Protein AF-A0AA46VWP0-F1 (afdb_monomer_lite)

Sequence (114 aa):
MSATVVVLIIQFILGPICLCIAVPYIGFPKASTRIDHPSRPWRIFYRIMLVGMCNFLSATVTFIAMIAVMGEINDEGLSDISCALIMAILPIPLLVALYWFYARGMRMRDRESI

Organism: Pseudomonas viridiflava (NCBI:txid33069)

Foldseek 3Di:
DFLLVVLCCQLQVLLVVLVPLLDDDDDDDDLQNDCPRPDPVSVVVNLVSLLSPLSNVLLVVQVVCCCVPVNDDPCVPPDSVRVSVCSNVRSVVSSVVSSVVVNVVVVVVVVVVD

pLDDT: mean 77.28, std 12.56, range [43.81, 92.31]

Secondary structure (DSSP, 8-state):
--HHHHHHHIIIIIHHHHHHHHS--TT---GGG-TT-SSHHHHHHHHHHHHHHHHHHHHHHHHHHHHHHH-S---TT--HHHHHHHHHHTTHHHHHHHHHHHHHHHHHHHHH--

Radius of gyration: 16.86 Å; chains: 1; bounding box: 39×28×50 Å

Structure (mmCIF, N/CA/C/O backbone):
data_AF-A0AA46VWP0-F1
#
_entry.id   AF-A0AA46VWP0-F1
#
loop_
_atom_site.group_PDB
_atom_site.id
_atom_site.type_symbol
_atom_site.label_atom_id
_atom_site.label_alt_id
_atom_site.label_comp_id
_atom_site.label_asym_id
_atom_site.label_entity_id
_atom_site.label_seq_id
_atom_site.pdbx_PDB_ins_code
_atom_site.Cartn_x
_atom_site.Cartn_y
_atom_site.Cartn_z
_atom_site.occupancy
_atom_site.B_iso_or_equiv
_atom_site.auth_seq_id
_atom_site.auth_comp_id
_atom_site.auth_asym_id
_atom_site.auth_atom_id
_atom_site.pdbx_PDB_model_num
ATOM 1 N N . MET A 1 1 ? -0.739 -5.196 23.810 1.00 63.25 1 MET A N 1
ATOM 2 C CA . MET A 1 1 ? -0.763 -4.340 22.605 1.00 63.25 1 MET A CA 1
ATOM 3 C C . MET A 1 1 ? -2.057 -4.650 21.881 1.00 63.25 1 MET A C 1
ATOM 5 O O . MET A 1 1 ? -2.292 -5.825 21.630 1.00 63.25 1 MET A O 1
ATOM 9 N N . SER A 1 2 ? -2.922 -3.657 21.675 1.00 84.00 2 SER A N 1
ATOM 10 C CA . SER A 1 2 ? -4.236 -3.880 21.056 1.00 84.00 2 SER A CA 1
ATOM 11 C C . SER A 1 2 ? -4.095 -4.112 19.542 1.00 84.00 2 SER A C 1
ATOM 13 O O . SER A 1 2 ? -3.095 -3.714 18.934 1.00 84.00 2 SER A O 1
ATOM 15 N N . ALA A 1 3 ? -5.061 -4.807 18.943 1.00 82.81 3 ALA A N 1
ATOM 16 C CA . ALA A 1 3 ? -5.041 -5.181 17.533 1.00 82.81 3 ALA A CA 1
ATOM 17 C C . ALA A 1 3 ? -5.062 -3.953 16.607 1.00 82.81 3 ALA A C 1
ATOM 19 O O . ALA A 1 3 ? -4.373 -3.940 15.586 1.00 82.81 3 ALA A O 1
ATOM 20 N N . THR A 1 4 ? -5.784 -2.895 16.983 1.00 80.81 4 THR A N 1
ATOM 21 C CA . THR A 1 4 ? -5.810 -1.625 16.236 1.00 80.81 4 THR A CA 1
ATOM 22 C C . THR A 1 4 ? -4.430 -0.971 16.195 1.00 80.81 4 THR A C 1
ATOM 24 O O . THR A 1 4 ? -3.969 -0.568 15.128 1.00 80.81 4 THR A O 1
ATOM 27 N N . VAL A 1 5 ? -3.709 -0.962 17.322 1.00 81.62 5 VAL A N 1
ATOM 28 C CA . VAL A 1 5 ? -2.330 -0.448 17.396 1.00 81.62 5 VAL A CA 1
ATOM 29 C C . VAL A 1 5 ? -1.396 -1.229 16.469 1.00 81.62 5 VAL A C 1
ATOM 31 O O . VAL A 1 5 ? -0.574 -0.631 15.780 1.00 81.62 5 VAL A O 1
ATOM 34 N N . VAL A 1 6 ? -1.544 -2.556 16.390 1.00 84.38 6 VAL A N 1
ATOM 35 C CA . VAL A 1 6 ? -0.759 -3.389 15.463 1.00 84.38 6 VAL A CA 1
ATOM 36 C C . VAL A 1 6 ? -1.039 -3.021 14.009 1.00 84.38 6 VAL A C 1
ATOM 38 O O . VAL A 1 6 ? -0.100 -2.861 13.232 1.00 84.38 6 VAL A O 1
ATOM 41 N N . VAL A 1 7 ? -2.310 -2.855 13.636 1.00 82.94 7 VAL A N 1
ATOM 42 C CA . VAL A 1 7 ? -2.702 -2.474 12.271 1.00 82.94 7 VAL A CA 1
ATOM 43 C C . VAL A 1 7 ? -2.129 -1.107 11.900 1.00 82.94 7 VAL A C 1
ATOM 45 O O . VAL A 1 7 ? -1.544 -0.972 10.826 1.00 82.94 7 VAL A O 1
ATOM 48 N N . LEU A 1 8 ? -2.206 -0.125 12.800 1.00 80.94 8 LEU A N 1
ATOM 49 C CA . LEU A 1 8 ? -1.610 1.194 12.588 1.00 80.94 8 LEU A CA 1
ATOM 50 C C . LEU A 1 8 ? -0.092 1.102 12.422 1.00 80.94 8 LEU A C 1
ATOM 52 O O . LEU A 1 8 ? 0.451 1.630 11.457 1.00 80.94 8 LEU A O 1
ATOM 56 N N . ILE A 1 9 ? 0.600 0.372 13.297 1.00 83.81 9 ILE A N 1
ATOM 57 C CA . ILE A 1 9 ? 2.051 0.169 13.194 1.00 83.81 9 ILE A CA 1
ATOM 58 C C . ILE A 1 9 ? 2.417 -0.456 11.842 1.00 83.81 9 ILE A C 1
ATOM 60 O O . ILE A 1 9 ? 3.314 0.028 11.155 1.00 83.81 9 ILE A O 1
ATOM 64 N N . ILE A 1 10 ? 1.706 -1.500 11.420 1.00 81.19 10 ILE A N 1
ATOM 65 C CA . ILE A 1 10 ? 1.947 -2.169 10.137 1.00 81.19 10 ILE A CA 1
ATOM 66 C C . ILE A 1 10 ? 1.733 -1.191 8.976 1.00 81.19 10 ILE A C 1
ATOM 68 O O . ILE A 1 10 ? 2.601 -1.072 8.111 1.00 81.19 10 ILE A O 1
ATOM 72 N N . GLN A 1 11 ? 0.620 -0.456 8.960 1.00 80.44 11 GLN A N 1
ATOM 73 C CA . GLN A 1 11 ? 0.288 0.466 7.872 1.00 80.44 11 GLN A CA 1
ATOM 74 C C . GLN A 1 11 ? 1.235 1.678 7.808 1.00 80.44 11 GLN A C 1
ATOM 76 O O . GLN A 1 11 ? 1.644 2.071 6.713 1.00 80.44 11 GLN A O 1
ATOM 81 N N . PHE A 1 12 ? 1.634 2.228 8.959 1.00 79.69 12 PHE A N 1
ATOM 82 C CA . PHE A 1 12 ? 2.432 3.454 9.063 1.00 79.69 12 PHE A CA 1
ATOM 83 C C . PHE A 1 12 ? 3.945 3.231 9.190 1.00 79.69 12 PHE A C 1
ATOM 85 O O . PHE A 1 12 ? 4.687 4.197 9.055 1.00 79.69 12 PHE A O 1
ATOM 92 N N . ILE A 1 13 ? 4.438 2.002 9.388 1.00 84.12 13 ILE A N 1
ATOM 93 C CA . ILE A 1 13 ? 5.885 1.700 9.346 1.00 84.12 13 ILE A CA 1
ATOM 94 C C . ILE A 1 13 ? 6.279 1.030 8.029 1.00 84.12 13 ILE A C 1
ATOM 96 O O . ILE A 1 13 ? 7.207 1.488 7.360 1.00 84.12 13 ILE A O 1
ATOM 100 N N . LEU A 1 14 ? 5.577 -0.029 7.606 1.00 79.25 14 LEU A N 1
ATOM 101 C CA . LEU A 1 14 ? 5.912 -0.706 6.343 1.00 79.25 14 LEU A CA 1
ATOM 102 C C . LEU A 1 14 ? 5.598 0.177 5.135 1.00 79.25 14 LEU A C 1
ATOM 104 O O . LEU A 1 14 ? 6.316 0.143 4.136 1.00 79.25 14 LEU A O 1
ATOM 108 N N . GLY A 1 15 ? 4.550 0.989 5.248 1.00 76.94 15 GLY A N 1
ATOM 109 C CA . GLY A 1 15 ? 4.115 1.925 4.227 1.00 76.94 15 GLY A CA 1
ATOM 110 C C . GLY A 1 15 ? 5.190 2.933 3.791 1.00 76.94 15 GLY A C 1
ATOM 111 O O . GLY A 1 15 ? 5.552 2.950 2.611 1.00 76.94 15 GLY A O 1
ATOM 112 N N . PRO A 1 16 ? 5.757 3.732 4.714 1.00 77.44 16 PRO A N 1
ATOM 113 C CA . PRO A 1 16 ? 6.831 4.678 4.408 1.00 77.44 16 PRO A CA 1
ATOM 114 C C . PRO A 1 16 ? 8.112 4.022 3.901 1.00 77.44 16 PRO A C 1
ATOM 116 O O . PRO A 1 16 ? 8.739 4.553 2.990 1.00 77.44 16 PRO A O 1
ATOM 119 N N . ILE A 1 17 ? 8.483 2.849 4.429 1.00 82.19 17 ILE A N 1
ATOM 120 C CA . ILE A 1 17 ? 9.634 2.087 3.918 1.00 82.19 17 ILE A CA 1
ATOM 121 C C . ILE A 1 17 ? 9.425 1.773 2.433 1.00 82.19 17 ILE A C 1
ATOM 123 O O . ILE A 1 17 ? 10.302 2.025 1.607 1.00 82.19 17 ILE A O 1
ATOM 127 N N . CYS A 1 18 ? 8.235 1.286 2.079 1.00 77.94 18 CYS A N 1
ATOM 128 C CA . CYS A 1 18 ? 7.879 0.998 0.697 1.00 77.94 18 CYS A CA 1
ATOM 129 C C . CYS A 1 18 ? 7.833 2.265 -0.172 1.00 77.94 18 CYS A C 1
ATOM 131 O O . CYS A 1 18 ? 8.295 2.224 -1.309 1.00 77.94 18 CYS A O 1
ATOM 133 N N . LEU A 1 19 ? 7.335 3.391 0.353 1.00 72.44 19 LEU A N 1
ATOM 134 C CA . LEU A 1 19 ? 7.326 4.690 -0.333 1.00 72.44 19 LEU A CA 1
ATOM 135 C C . LEU A 1 19 ? 8.749 5.177 -0.650 1.00 72.44 19 LEU A C 1
ATOM 137 O O . LEU A 1 19 ? 9.025 5.528 -1.794 1.00 72.44 19 LEU A O 1
ATOM 141 N N . CYS A 1 20 ? 9.662 5.149 0.324 1.00 70.12 20 CYS A N 1
ATOM 142 C CA . CYS A 1 20 ? 11.058 5.568 0.147 1.00 70.12 20 CYS A CA 1
ATOM 143 C C . CYS A 1 20 ? 11.820 4.700 -0.866 1.00 70.12 20 CYS A C 1
ATOM 145 O O . CYS A 1 20 ? 12.760 5.170 -1.501 1.00 70.12 20 CYS A O 1
ATOM 147 N N . ILE A 1 21 ? 11.427 3.433 -1.018 1.00 69.88 21 ILE A N 1
ATOM 148 C CA . ILE A 1 21 ? 12.020 2.512 -1.996 1.00 69.88 21 ILE A CA 1
ATOM 149 C C . ILE A 1 21 ? 11.371 2.680 -3.378 1.00 69.88 21 ILE A C 1
ATOM 151 O O . ILE A 1 21 ? 12.055 2.594 -4.399 1.00 69.88 21 ILE A O 1
ATOM 155 N N . ALA A 1 22 ? 10.055 2.907 -3.428 1.00 65.19 22 ALA A N 1
ATOM 156 C CA . ALA A 1 22 ? 9.291 3.039 -4.667 1.00 65.19 22 ALA A CA 1
ATOM 157 C C . ALA A 1 22 ? 9.460 4.407 -5.347 1.00 65.19 22 ALA A C 1
ATOM 159 O O . ALA A 1 22 ? 9.349 4.482 -6.570 1.00 65.19 22 ALA A O 1
ATOM 160 N N . VAL A 1 23 ? 9.733 5.473 -4.587 1.00 62.47 23 VAL A N 1
ATOM 161 C CA . VAL A 1 23 ? 10.044 6.813 -5.105 1.00 62.47 23 VAL A CA 1
ATOM 162 C C . VAL A 1 23 ? 11.566 6.959 -5.150 1.00 62.47 23 VAL A C 1
ATOM 164 O O . VAL A 1 23 ? 12.173 7.333 -4.147 1.00 62.47 23 VAL A O 1
ATOM 167 N N . PRO A 1 24 ? 12.233 6.635 -6.274 1.00 56.41 24 PRO A N 1
ATOM 168 C CA . PRO A 1 24 ? 13.674 6.767 -6.340 1.00 56.41 24 PRO A CA 1
ATOM 169 C C . PRO A 1 24 ? 14.062 8.243 -6.239 1.00 56.41 24 PRO A C 1
ATOM 171 O O . PRO A 1 24 ? 13.499 9.106 -6.917 1.00 56.41 24 PRO A O 1
ATOM 174 N N . TYR A 1 25 ? 15.067 8.487 -5.400 1.00 47.59 25 TYR A N 1
ATOM 175 C CA . TYR A 1 25 ? 15.865 9.705 -5.356 1.00 47.59 25 TYR A CA 1
ATOM 176 C C . TYR A 1 25 ? 16.125 10.242 -6.771 1.00 47.59 25 TYR A C 1
ATOM 178 O O . TYR A 1 25 ? 16.475 9.492 -7.687 1.00 47.59 25 TYR A O 1
ATOM 186 N N . ILE A 1 26 ? 15.950 11.554 -6.915 1.00 44.59 26 ILE A N 1
ATOM 187 C CA . ILE A 1 26 ? 16.172 12.374 -8.109 1.00 44.59 26 ILE A CA 1
ATOM 188 C C . ILE A 1 26 ? 17.567 12.054 -8.685 1.00 44.59 26 ILE A C 1
ATOM 190 O O . ILE A 1 26 ? 18.554 12.627 -8.235 1.00 44.59 26 ILE A O 1
ATOM 194 N N . GLY A 1 27 ? 17.694 11.103 -9.622 1.00 45.38 27 GLY A N 1
ATOM 195 C CA . GLY A 1 27 ? 19.010 10.826 -10.216 1.00 45.38 27 GLY A CA 1
ATOM 196 C C . GLY A 1 27 ? 19.294 9.510 -10.947 1.00 45.38 27 GLY A C 1
ATOM 197 O O . GLY A 1 27 ? 20.367 9.430 -11.535 1.00 45.38 27 GLY A O 1
ATOM 198 N N . PHE A 1 28 ? 18.423 8.491 -10.988 1.00 43.81 28 PHE A N 1
ATOM 199 C CA . PHE A 1 28 ? 18.749 7.256 -11.735 1.00 43.81 28 PHE A CA 1
ATOM 200 C C . PHE A 1 28 ? 17.660 6.782 -12.713 1.00 43.81 28 PHE A C 1
ATOM 202 O O . PHE A 1 28 ? 16.551 6.452 -12.289 1.00 43.81 28 PHE A O 1
ATOM 209 N N . PRO A 1 29 ? 17.988 6.631 -14.012 1.00 53.38 29 PRO A N 1
ATOM 210 C CA . PRO A 1 29 ? 17.195 5.873 -14.969 1.00 53.38 29 PRO A CA 1
ATOM 211 C C . PRO A 1 29 ? 17.757 4.446 -15.078 1.00 53.38 29 PRO A C 1
ATOM 213 O O . PRO A 1 29 ? 18.918 4.282 -15.445 1.00 53.38 29 PRO A O 1
ATOM 216 N N . LYS A 1 30 ? 16.978 3.392 -14.780 1.00 50.16 30 LYS A N 1
ATOM 217 C CA . LYS A 1 30 ? 17.291 2.011 -15.217 1.00 50.16 30 LYS A CA 1
ATOM 218 C C . LYS A 1 30 ? 16.111 1.055 -15.053 1.00 50.16 30 LYS A C 1
ATOM 220 O O . LYS A 1 30 ? 15.277 1.206 -14.171 1.00 50.16 30 LYS A O 1
ATOM 225 N N . ALA A 1 31 ? 16.072 0.036 -15.915 1.00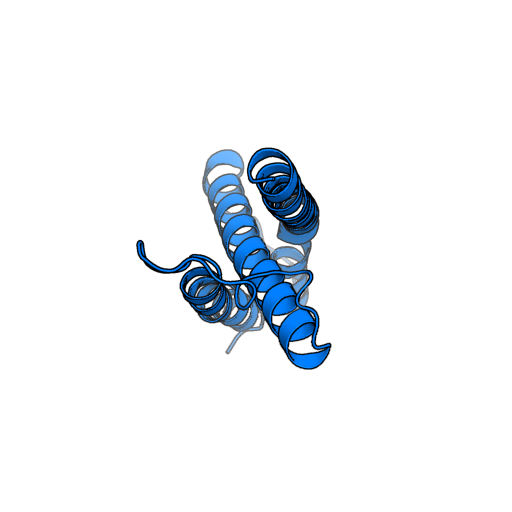 48.09 31 ALA A N 1
ATOM 226 C CA . ALA A 1 31 ? 15.089 -1.054 -15.925 1.00 48.09 31 ALA A CA 1
ATOM 227 C C . ALA A 1 31 ? 14.912 -1.768 -14.572 1.00 48.09 31 ALA A C 1
ATOM 229 O O . ALA A 1 31 ? 13.877 -2.397 -14.363 1.00 48.09 31 ALA A O 1
ATOM 230 N N . SER A 1 32 ? 15.882 -1.611 -13.662 1.00 50.41 32 SER A N 1
ATOM 231 C CA . SER A 1 32 ? 15.816 -2.067 -12.283 1.00 50.41 32 SER A CA 1
ATOM 232 C C . SER A 1 32 ? 14.658 -1.463 -11.504 1.00 50.41 32 SER A C 1
ATOM 234 O O . SER A 1 32 ? 14.172 -2.157 -10.657 1.00 50.41 32 SER A O 1
ATOM 236 N N . THR A 1 33 ? 14.111 -0.279 -11.773 1.00 57.38 33 THR A N 1
ATOM 237 C CA . THR A 1 33 ? 13.067 0.321 -10.904 1.00 57.38 33 THR A CA 1
ATOM 238 C C . THR A 1 33 ? 11.613 0.014 -11.300 1.00 57.38 33 THR A C 1
ATOM 240 O O . THR A 1 33 ? 10.712 0.783 -10.970 1.00 57.38 33 THR A O 1
ATOM 243 N N . ARG A 1 34 ? 11.339 -1.075 -12.038 1.00 67.62 34 ARG A N 1
ATOM 244 C CA . ARG A 1 34 ? 10.028 -1.269 -12.697 1.00 67.62 34 ARG A CA 1
ATOM 245 C C . ARG A 1 34 ? 9.213 -2.442 -12.159 1.00 67.62 34 ARG A C 1
ATOM 247 O O . ARG A 1 34 ? 9.715 -3.548 -11.973 1.00 67.62 34 ARG A O 1
ATOM 254 N N . ILE A 1 35 ? 7.896 -2.241 -12.069 1.00 75.12 35 ILE A N 1
ATOM 255 C CA . ILE A 1 35 ? 6.908 -3.291 -11.743 1.00 75.12 35 ILE A CA 1
ATOM 256 C C . ILE A 1 35 ? 6.838 -4.438 -12.759 1.00 75.12 35 ILE A C 1
ATOM 258 O O . ILE A 1 35 ? 6.247 -5.478 -12.463 1.00 75.12 35 ILE A O 1
ATOM 262 N N . ASP A 1 36 ? 7.429 -4.253 -13.941 1.00 77.06 36 ASP A N 1
ATOM 263 C CA . ASP A 1 36 ? 7.504 -5.236 -15.022 1.00 77.06 36 ASP A CA 1
ATOM 264 C C . ASP A 1 36 ? 8.966 -5.654 -15.310 1.00 77.06 36 ASP A C 1
ATOM 266 O O . ASP A 1 36 ? 9.305 -6.047 -16.423 1.00 77.06 36 ASP A O 1
ATOM 270 N N . HIS A 1 37 ? 9.832 -5.620 -14.283 1.00 78.44 37 HIS A N 1
ATOM 271 C CA . HIS A 1 37 ? 11.232 -6.061 -14.357 1.00 78.44 37 HIS A CA 1
ATOM 272 C C . HIS A 1 37 ? 11.383 -7.437 -15.054 1.00 78.44 37 HIS A C 1
ATOM 274 O O . HIS A 1 37 ? 10.572 -8.344 -14.803 1.00 78.44 37 HIS A O 1
ATOM 280 N N . PRO A 1 38 ? 12.409 -7.648 -15.907 1.00 79.12 38 PRO A N 1
ATOM 281 C CA . PRO A 1 38 ? 12.584 -8.906 -16.641 1.00 79.12 38 PRO A CA 1
ATOM 282 C C . PRO A 1 38 ? 12.766 -10.113 -15.713 1.00 79.12 38 PRO A C 1
ATOM 284 O O . PRO A 1 38 ? 12.140 -11.152 -15.920 1.00 79.12 38 PRO A O 1
ATOM 287 N N . SER A 1 39 ? 13.556 -9.978 -14.646 1.00 82.19 39 SER A N 1
ATOM 288 C CA . SER A 1 39 ? 13.712 -11.043 -13.652 1.00 82.19 39 SER A CA 1
ATOM 289 C C . SER A 1 39 ? 12.525 -11.102 -12.682 1.00 82.19 39 SER A C 1
ATOM 291 O O . SER A 1 39 ? 12.122 -10.105 -12.078 1.00 82.19 39 SER A O 1
ATOM 293 N N . ARG A 1 40 ? 11.979 -12.314 -12.511 1.00 82.06 40 ARG A N 1
ATOM 294 C CA . ARG A 1 40 ? 10.846 -12.610 -11.618 1.00 82.06 40 ARG A CA 1
ATOM 295 C C . ARG A 1 40 ? 11.017 -12.118 -10.171 1.00 82.06 40 ARG A C 1
ATOM 297 O O . ARG A 1 40 ? 10.075 -11.486 -9.695 1.00 82.06 40 ARG A O 1
ATOM 304 N N . PRO A 1 41 ? 12.148 -12.354 -9.468 1.00 82.25 41 PRO A N 1
ATOM 305 C CA . PRO A 1 41 ? 12.265 -11.948 -8.062 1.00 82.25 41 PRO A CA 1
ATOM 306 C C . PRO A 1 41 ? 12.170 -10.429 -7.898 1.00 82.25 41 PRO A C 1
ATOM 308 O O . PRO A 1 41 ? 11.408 -9.932 -7.073 1.00 82.25 41 PRO A O 1
ATOM 311 N N . TRP A 1 42 ? 12.858 -9.688 -8.762 1.00 79.81 42 TRP A N 1
ATOM 312 C CA . TRP A 1 42 ? 12.829 -8.231 -8.766 1.00 79.81 42 TRP A CA 1
ATOM 313 C C . TRP A 1 42 ? 11.448 -7.684 -9.131 1.00 79.81 42 TRP A C 1
ATOM 315 O O . TRP A 1 42 ? 10.960 -6.760 -8.493 1.00 79.81 42 TRP A O 1
ATOM 325 N N . ARG A 1 43 ? 10.750 -8.303 -10.087 1.00 83.62 43 ARG A N 1
ATOM 326 C CA . ARG A 1 43 ? 9.376 -7.916 -10.439 1.00 83.62 43 ARG A CA 1
ATOM 327 C C . ARG A 1 43 ? 8.422 -8.010 -9.249 1.00 83.62 43 ARG A C 1
ATOM 329 O O . ARG A 1 43 ? 7.620 -7.105 -9.030 1.00 83.62 43 ARG A O 1
ATOM 336 N N . ILE A 1 44 ? 8.496 -9.110 -8.500 1.00 84.81 44 ILE A N 1
ATOM 337 C CA . ILE A 1 44 ? 7.678 -9.316 -7.299 1.00 84.81 44 ILE A CA 1
ATOM 338 C C . ILE A 1 44 ? 8.038 -8.264 -6.252 1.00 84.81 44 ILE A C 1
ATOM 340 O O . ILE A 1 44 ? 7.140 -7.609 -5.730 1.00 84.81 44 ILE A O 1
ATOM 344 N N . PHE A 1 45 ? 9.333 -8.041 -6.022 1.00 84.44 45 PHE A N 1
ATOM 345 C CA . PHE A 1 45 ? 9.822 -7.016 -5.106 1.00 84.44 45 PHE A CA 1
ATOM 346 C C . PHE A 1 45 ? 9.225 -5.631 -5.412 1.00 84.44 45 PHE A C 1
ATOM 348 O O . PHE A 1 45 ? 8.580 -5.047 -4.544 1.00 84.44 45 PHE A O 1
ATOM 355 N N . TYR A 1 46 ? 9.318 -5.138 -6.653 1.00 81.19 46 TYR A N 1
ATOM 356 C CA . TYR A 1 46 ? 8.772 -3.819 -7.010 1.00 81.19 46 TYR A CA 1
ATOM 357 C C . TYR A 1 46 ? 7.252 -3.737 -6.908 1.00 81.19 46 TYR A C 1
ATOM 359 O O . TYR A 1 46 ? 6.716 -2.695 -6.538 1.00 81.19 46 TYR A O 1
ATOM 367 N N . ARG A 1 47 ? 6.536 -4.826 -7.203 1.00 85.94 47 ARG A N 1
ATOM 368 C CA . ARG A 1 47 ? 5.078 -4.866 -7.035 1.00 85.94 47 ARG A CA 1
ATOM 369 C C . ARG A 1 47 ? 4.683 -4.799 -5.565 1.00 85.94 47 ARG A C 1
ATOM 371 O O . ARG A 1 47 ? 3.755 -4.065 -5.249 1.00 85.94 47 ARG A O 1
ATOM 378 N N . ILE A 1 48 ? 5.394 -5.506 -4.685 1.00 86.38 48 ILE A N 1
ATOM 379 C CA . ILE A 1 48 ? 5.165 -5.444 -3.235 1.00 86.38 48 ILE A CA 1
ATOM 380 C C . ILE A 1 48 ? 5.457 -4.035 -2.715 1.00 86.38 48 ILE A C 1
ATOM 382 O O . ILE A 1 48 ? 4.636 -3.486 -1.987 1.00 86.38 48 ILE A O 1
ATOM 386 N N . MET A 1 49 ? 6.564 -3.417 -3.138 1.00 84.31 49 MET A N 1
ATOM 387 C CA . MET A 1 49 ? 6.882 -2.033 -2.763 1.00 84.31 49 MET A CA 1
ATOM 388 C C . MET A 1 49 ? 5.798 -1.056 -3.233 1.00 84.31 49 MET A C 1
ATOM 390 O O . MET A 1 49 ? 5.348 -0.214 -2.460 1.00 84.31 49 MET A O 1
ATOM 394 N N . LEU A 1 50 ? 5.300 -1.201 -4.465 1.00 84.94 50 LEU A N 1
ATOM 395 C CA . LEU A 1 50 ? 4.209 -0.356 -4.949 1.00 84.94 50 LEU A CA 1
ATOM 396 C C . LEU A 1 50 ? 2.918 -0.565 -4.145 1.00 84.94 50 LEU A C 1
ATOM 398 O O . LEU A 1 50 ? 2.252 0.409 -3.804 1.00 84.94 50 LEU A O 1
ATOM 402 N N . VAL A 1 51 ? 2.565 -1.813 -3.825 1.00 88.81 51 VAL A N 1
ATOM 403 C CA . VAL A 1 51 ? 1.404 -2.116 -2.973 1.00 88.81 51 VAL A CA 1
ATOM 404 C C . VAL A 1 51 ? 1.572 -1.482 -1.595 1.00 88.81 51 VAL A C 1
ATOM 406 O O . VAL A 1 51 ? 0.637 -0.850 -1.120 1.00 88.81 51 VAL A O 1
ATOM 409 N N . GLY A 1 52 ? 2.751 -1.582 -0.978 1.00 86.69 52 GLY A N 1
ATOM 410 C CA . GLY A 1 52 ? 3.029 -0.972 0.324 1.00 86.69 52 GLY A CA 1
ATOM 411 C C . GLY A 1 52 ? 2.928 0.556 0.302 1.00 86.69 52 GLY A C 1
ATOM 412 O O . GLY A 1 52 ? 2.306 1.145 1.183 1.00 86.69 52 GLY A O 1
ATOM 413 N N . MET A 1 53 ? 3.447 1.197 -0.748 1.00 86.19 53 MET A N 1
ATOM 414 C CA . MET A 1 53 ? 3.294 2.636 -0.972 1.00 86.19 53 MET A CA 1
ATOM 415 C C . MET A 1 53 ? 1.817 3.034 -1.144 1.00 86.19 53 MET A C 1
ATOM 417 O O . MET A 1 53 ? 1.356 4.002 -0.540 1.00 86.19 53 MET A O 1
ATOM 421 N N . CYS A 1 54 ? 1.060 2.290 -1.955 1.00 88.69 54 CYS A N 1
ATOM 422 C CA . CYS A 1 54 ? -0.363 2.557 -2.172 1.00 88.69 54 CYS A CA 1
ATOM 423 C C . CYS A 1 54 ? -1.177 2.318 -0.898 1.00 88.69 54 CYS A C 1
ATOM 425 O O . CYS A 1 54 ? -2.091 3.084 -0.614 1.00 88.69 54 CYS A O 1
ATOM 427 N N . ASN A 1 55 ? -0.826 1.297 -0.115 1.00 89.94 55 ASN A N 1
ATOM 428 C CA . ASN A 1 55 ? -1.429 1.025 1.183 1.00 89.94 55 ASN A CA 1
ATOM 429 C C . ASN A 1 55 ? -1.214 2.190 2.149 1.00 89.94 55 ASN A C 1
ATOM 4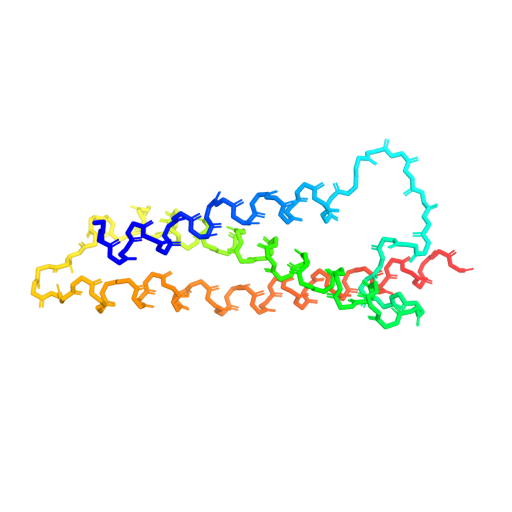31 O O . ASN A 1 55 ? -2.164 2.623 2.787 1.00 89.94 55 ASN A O 1
ATOM 435 N N . PHE A 1 56 ? 0.001 2.739 2.206 1.00 87.56 56 PHE A N 1
ATOM 436 C CA . PHE A 1 56 ? 0.312 3.905 3.032 1.00 87.56 56 PHE A CA 1
ATOM 437 C C . PHE A 1 56 ? -0.511 5.138 2.658 1.00 87.56 56 PHE A C 1
ATOM 439 O O . PHE A 1 56 ? -1.139 5.753 3.519 1.00 87.56 56 PHE A O 1
ATOM 446 N N . LEU A 1 57 ? -0.505 5.494 1.368 1.00 88.00 57 LEU A N 1
ATOM 447 C CA . LEU A 1 57 ? -1.245 6.647 0.858 1.00 88.00 57 LEU A CA 1
ATOM 448 C C . LEU A 1 57 ? -2.743 6.468 1.085 1.00 88.00 57 LEU A C 1
ATOM 450 O O . LEU A 1 57 ? -3.410 7.388 1.547 1.00 88.00 57 LEU A O 1
ATOM 454 N N . SER A 1 58 ? -3.251 5.270 0.805 1.00 91.69 58 SER A N 1
ATOM 455 C CA . SER A 1 58 ? -4.656 4.951 0.990 1.00 91.69 58 SER A CA 1
ATOM 456 C C . SER A 1 58 ? -5.073 5.038 2.456 1.00 91.69 58 SER A C 1
ATOM 458 O O . SER A 1 58 ? -6.003 5.768 2.777 1.00 91.69 58 SER A O 1
ATOM 460 N N . ALA A 1 59 ? -4.336 4.379 3.356 1.00 88.19 59 ALA A N 1
ATOM 461 C CA . ALA A 1 59 ? -4.575 4.439 4.795 1.00 88.19 59 ALA A CA 1
ATOM 462 C C . ALA A 1 59 ? -4.553 5.882 5.302 1.00 88.19 59 ALA A C 1
ATOM 464 O O . ALA A 1 59 ? -5.502 6.321 5.944 1.00 88.19 59 ALA A O 1
ATOM 465 N N . THR A 1 60 ? -3.521 6.650 4.944 1.00 88.06 60 THR A N 1
ATOM 466 C CA . THR A 1 60 ? -3.393 8.061 5.330 1.00 88.06 60 THR A CA 1
ATOM 467 C C . THR A 1 60 ? -4.602 8.884 4.884 1.00 88.06 60 THR A C 1
ATOM 469 O O . THR A 1 60 ? -5.198 9.585 5.698 1.00 88.06 60 THR A O 1
ATOM 472 N N . VAL A 1 61 ? -5.001 8.780 3.612 1.00 88.75 61 VAL A N 1
ATOM 473 C CA . VAL A 1 61 ? -6.155 9.521 3.077 1.00 88.75 61 VAL A CA 1
ATOM 474 C C . VAL A 1 61 ? -7.450 9.090 3.760 1.00 88.75 61 VAL A C 1
ATOM 476 O O . VAL A 1 61 ? -8.241 9.945 4.148 1.00 88.75 61 VAL A O 1
ATOM 479 N N . THR A 1 62 ? -7.661 7.787 3.947 1.00 88.06 62 THR A N 1
ATOM 480 C CA . THR A 1 62 ? -8.848 7.247 4.614 1.00 88.06 62 THR A CA 1
ATOM 481 C C . THR A 1 62 ? -8.951 7.729 6.061 1.00 88.06 62 THR A C 1
ATOM 483 O O . THR A 1 62 ? -10.016 8.193 6.460 1.00 88.06 62 THR A O 1
ATOM 486 N N . PHE A 1 63 ? -7.859 7.700 6.832 1.00 83.88 63 PHE A N 1
ATOM 487 C CA . PHE A 1 63 ? -7.863 8.186 8.215 1.00 83.88 63 PHE A CA 1
ATOM 488 C C . PHE A 1 63 ? -8.081 9.696 8.304 1.00 83.88 63 PHE A C 1
ATOM 490 O O . PHE A 1 63 ? -8.892 10.139 9.114 1.00 83.88 63 PHE A O 1
ATOM 497 N N . ILE A 1 64 ? -7.419 10.490 7.453 1.00 86.19 64 ILE A N 1
ATOM 498 C CA . ILE A 1 64 ? -7.642 11.943 7.403 1.00 86.19 64 ILE A CA 1
ATOM 499 C C . ILE A 1 64 ? -9.103 12.242 7.056 1.00 86.19 64 ILE A C 1
ATOM 501 O O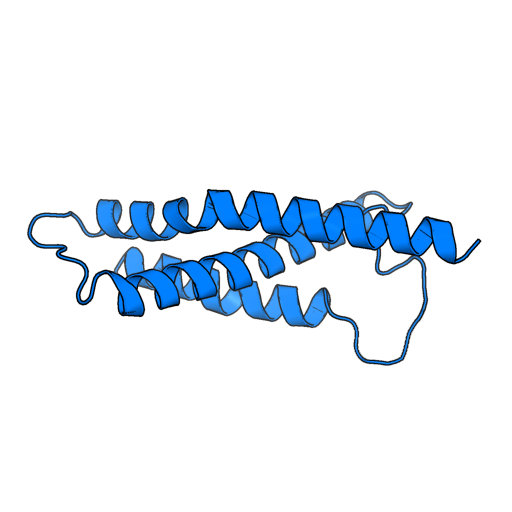 . ILE A 1 64 ? -9.723 13.076 7.710 1.00 86.19 64 ILE A O 1
ATOM 505 N N . ALA A 1 65 ? -9.668 11.552 6.063 1.00 85.44 65 ALA A N 1
ATOM 506 C CA . ALA A 1 65 ? -11.059 11.732 5.664 1.00 85.44 65 ALA A CA 1
ATOM 507 C C . ALA A 1 65 ? -12.029 11.362 6.792 1.00 85.44 65 ALA A C 1
ATOM 509 O O . ALA A 1 65 ? -12.988 12.089 7.026 1.00 85.44 65 ALA A O 1
ATOM 510 N N . MET A 1 66 ? -11.771 10.278 7.525 1.00 81.56 66 MET A N 1
ATOM 511 C CA . MET A 1 66 ? -12.590 9.906 8.678 1.00 81.56 66 MET A CA 1
ATOM 512 C C . MET A 1 66 ? -12.559 10.968 9.775 1.00 81.56 66 MET A C 1
ATOM 514 O O . MET A 1 66 ? -13.620 11.395 10.220 1.00 81.56 66 MET A O 1
ATOM 518 N N . ILE A 1 67 ? -11.367 11.440 10.154 1.00 80.31 67 ILE A N 1
ATOM 519 C CA . ILE A 1 67 ? -11.209 12.485 11.175 1.00 80.31 67 ILE A CA 1
ATOM 520 C C . ILE A 1 67 ? -11.895 13.783 10.725 1.00 80.31 67 ILE A C 1
ATOM 522 O O . ILE A 1 67 ? -12.579 14.430 11.512 1.00 80.31 67 ILE A O 1
ATOM 526 N N . ALA A 1 68 ? -11.738 14.160 9.453 1.00 81.94 68 ALA A N 1
ATOM 527 C CA . ALA A 1 68 ? -12.265 15.413 8.920 1.00 81.94 68 ALA A CA 1
ATOM 528 C C . ALA A 1 68 ? -13.785 15.402 8.671 1.00 81.94 68 ALA A C 1
ATOM 530 O O . ALA A 1 68 ? -14.413 16.453 8.765 1.00 81.94 68 ALA A O 1
ATOM 531 N N . VAL A 1 69 ? -14.373 14.251 8.318 1.00 74.69 69 VAL A N 1
ATOM 532 C CA . VAL A 1 69 ? -15.787 14.146 7.900 1.00 74.69 69 VAL A CA 1
ATOM 533 C C . VAL A 1 69 ? -16.686 13.583 8.997 1.00 74.69 69 VAL A C 1
ATOM 535 O O . VAL A 1 69 ? -17.824 14.025 9.124 1.00 74.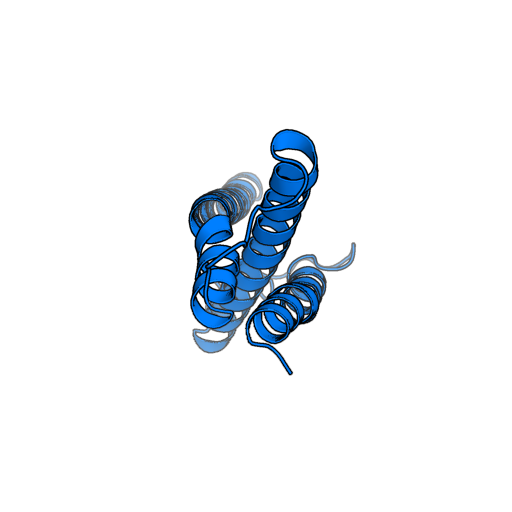69 69 VAL A O 1
ATOM 538 N N . MET A 1 70 ? -16.213 12.599 9.765 1.00 64.19 70 MET A N 1
ATOM 539 C CA . MET A 1 70 ? -17.048 11.853 10.717 1.00 64.19 70 MET A CA 1
ATOM 540 C C . MET A 1 70 ? -16.752 12.175 12.186 1.00 64.19 70 MET A C 1
ATOM 542 O O . MET A 1 70 ? -17.525 11.766 13.046 1.00 64.19 70 MET A O 1
ATOM 546 N N . GLY A 1 71 ? -15.694 12.938 12.480 1.00 68.19 71 GLY A N 1
ATOM 547 C CA . GLY A 1 71 ? -15.299 13.245 13.856 1.00 68.19 71 GLY A CA 1
ATOM 548 C C . GLY A 1 71 ? -14.732 12.019 14.579 1.00 68.19 71 GLY A C 1
ATOM 549 O O . GLY A 1 71 ? -13.979 11.243 13.989 1.00 68.19 71 GLY A O 1
ATOM 550 N N . GLU A 1 72 ? -15.062 11.856 15.864 1.00 63.94 72 GLU A N 1
ATOM 551 C CA . GLU A 1 72 ? -14.686 10.664 16.633 1.00 63.94 72 GLU A CA 1
ATOM 552 C C . GLU A 1 72 ? -15.418 9.432 16.086 1.00 63.94 72 GLU A C 1
ATOM 554 O O . GLU A 1 72 ? -16.638 9.423 15.919 1.00 63.94 72 GLU A O 1
ATOM 559 N N . ILE A 1 73 ? -14.659 8.378 15.785 1.00 63.56 73 ILE A N 1
ATOM 560 C CA . ILE A 1 73 ? -15.226 7.087 15.400 1.00 63.56 73 ILE A CA 1
ATOM 561 C C . ILE A 1 73 ? -15.965 6.564 16.627 1.00 63.56 73 ILE A C 1
ATOM 563 O O . ILE A 1 73 ? -15.318 6.239 17.617 1.00 63.56 73 ILE A O 1
ATOM 567 N N . ASN A 1 74 ? -17.295 6.479 16.564 1.00 66.25 74 ASN A N 1
ATOM 568 C CA . ASN A 1 74 ? -18.061 5.855 17.634 1.00 66.25 74 ASN A CA 1
ATOM 569 C C . ASN A 1 74 ? -17.780 4.346 17.634 1.00 66.25 74 ASN A C 1
ATOM 571 O O . ASN A 1 74 ? -18.337 3.591 16.833 1.00 66.25 74 ASN A O 1
ATOM 575 N N . ASP A 1 75 ? -16.856 3.932 18.490 1.00 66.69 75 ASP A N 1
ATOM 576 C CA . ASP A 1 75 ? -16.441 2.553 18.703 1.00 66.69 75 ASP A CA 1
ATOM 577 C C . ASP A 1 75 ? -17.164 1.906 19.896 1.00 66.69 75 ASP A C 1
ATOM 579 O O . ASP A 1 75 ? -16.871 0.754 20.236 1.00 66.69 75 ASP A O 1
ATOM 583 N N . GLU A 1 76 ? -18.149 2.595 20.494 1.00 70.50 76 GLU A N 1
ATOM 584 C CA . GLU A 1 76 ? -18.927 2.084 21.622 1.00 70.50 76 GLU A CA 1
ATOM 585 C C . GLU A 1 76 ? -19.607 0.755 21.254 1.00 70.50 76 GLU A C 1
ATOM 587 O O . GLU A 1 76 ? -20.538 0.679 20.451 1.00 70.50 76 GLU A O 1
ATOM 592 N N . GLY A 1 77 ? -19.116 -0.330 21.858 1.00 70.88 77 GLY A N 1
ATOM 593 C CA . GLY A 1 77 ? -19.646 -1.684 21.685 1.00 70.88 77 GLY A CA 1
ATOM 594 C C . GLY A 1 77 ? -18.947 -2.539 20.622 1.00 70.88 77 GLY A C 1
ATOM 595 O O . GLY A 1 77 ? -19.273 -3.721 20.497 1.00 70.88 77 GLY A O 1
ATOM 596 N N . LEU A 1 78 ? -17.964 -2.006 19.888 1.00 78.94 78 LEU A N 1
ATOM 597 C CA . LEU A 1 78 ? -17.141 -2.796 18.968 1.00 78.94 78 LEU A CA 1
ATOM 598 C C . LEU A 1 78 ? -15.981 -3.473 19.706 1.00 78.94 78 LEU A C 1
ATOM 600 O O . LEU A 1 78 ? -15.270 -2.869 20.504 1.00 78.94 78 LEU A O 1
ATOM 604 N N . SER A 1 79 ? -15.751 -4.752 19.402 1.00 85.06 79 SER A N 1
ATOM 605 C CA . SER A 1 79 ? -14.555 -5.441 19.891 1.00 85.06 79 SER A CA 1
ATOM 606 C C . SER A 1 79 ? -13.291 -4.856 19.242 1.00 85.06 79 SER A C 1
ATOM 608 O O . SER A 1 79 ? -13.316 -4.466 18.073 1.00 85.06 79 SER A O 1
ATOM 610 N N . ASP A 1 80 ? -12.163 -4.860 19.960 1.00 83.19 80 ASP A N 1
ATOM 611 C CA . ASP A 1 80 ? -10.861 -4.370 19.460 1.00 83.19 80 ASP A CA 1
ATOM 612 C C . ASP A 1 80 ? -10.462 -5.025 18.122 1.00 83.19 80 ASP A C 1
ATOM 614 O O . ASP A 1 80 ? -9.932 -4.378 17.220 1.00 83.19 80 ASP A O 1
ATOM 618 N N . ILE A 1 81 ? -10.800 -6.306 17.945 1.00 85.69 81 ILE A N 1
ATOM 619 C CA . ILE A 1 81 ? -10.559 -7.057 16.705 1.00 85.69 81 ILE A CA 1
ATOM 620 C C . ILE A 1 81 ? -1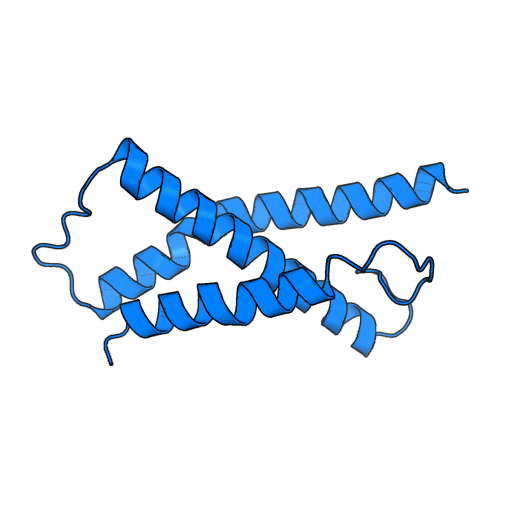1.435 -6.531 15.562 1.00 85.69 81 ILE A C 1
ATOM 622 O O . ILE A 1 81 ? -10.955 -6.366 14.442 1.00 85.69 81 ILE A O 1
ATOM 626 N N . SER A 1 82 ? -12.713 -6.252 15.828 1.00 85.62 82 SER A N 1
ATOM 627 C CA . SER A 1 82 ? -13.633 -5.692 14.832 1.00 85.62 82 SER A CA 1
ATOM 628 C C . SER A 1 82 ? -13.178 -4.306 14.380 1.00 85.62 82 SER A C 1
ATOM 630 O O . SER A 1 82 ? -13.146 -4.037 13.181 1.00 85.62 82 SER A O 1
ATOM 632 N N . CYS A 1 83 ? -12.758 -3.458 15.323 1.00 82.94 83 CYS A N 1
ATOM 633 C CA . CYS A 1 83 ? -12.221 -2.135 15.018 1.00 82.94 83 CYS A CA 1
ATOM 634 C C . CYS A 1 83 ? -10.940 -2.235 14.167 1.00 82.94 83 CYS A C 1
ATOM 636 O O . CYS A 1 83 ? -10.828 -1.591 13.122 1.00 82.94 83 CYS A O 1
ATOM 638 N N . ALA A 1 84 ? -10.021 -3.136 14.532 1.00 84.56 84 ALA A N 1
ATOM 639 C CA . ALA A 1 84 ? -8.796 -3.385 13.773 1.00 84.56 84 ALA A CA 1
ATOM 640 C C . ALA A 1 84 ? -9.071 -3.859 12.335 1.00 84.56 84 ALA A C 1
ATOM 642 O O . ALA A 1 84 ? -8.417 -3.404 11.394 1.00 84.56 84 ALA A O 1
ATOM 643 N N . LEU A 1 85 ? -10.056 -4.741 12.145 1.00 86.25 85 LEU A N 1
ATOM 644 C CA . LEU A 1 85 ? -10.460 -5.213 10.820 1.00 86.25 85 LEU A CA 1
ATOM 645 C C . LEU A 1 85 ? -11.050 -4.090 9.967 1.00 86.25 85 LEU A C 1
ATOM 647 O O . LEU A 1 85 ? -10.709 -3.984 8.791 1.00 86.25 85 LEU A O 1
ATOM 651 N N . ILE A 1 86 ? -11.888 -3.229 10.547 1.00 85.50 86 ILE A N 1
ATOM 652 C CA . ILE A 1 86 ? -12.458 -2.079 9.835 1.00 85.50 86 ILE A CA 1
ATOM 653 C C . ILE A 1 86 ? -11.335 -1.141 9.377 1.00 85.50 86 ILE A C 1
ATOM 655 O O . ILE A 1 86 ? -11.267 -0.809 8.194 1.00 85.50 86 ILE A O 1
ATOM 659 N N . MET A 1 87 ? -10.401 -0.797 10.269 1.00 83.00 87 MET A N 1
ATOM 660 C CA . MET A 1 87 ? -9.229 0.026 9.938 1.00 83.00 87 MET A CA 1
ATOM 661 C C . MET A 1 87 ? -8.327 -0.606 8.865 1.00 83.00 87 MET A C 1
ATOM 663 O O . MET A 1 87 ? -7.682 0.103 8.093 1.00 83.00 87 MET A O 1
ATOM 667 N N . ALA A 1 88 ? -8.272 -1.937 8.789 1.00 85.12 88 ALA A N 1
ATOM 668 C CA . ALA A 1 88 ? -7.516 -2.648 7.762 1.00 85.12 88 ALA A CA 1
ATOM 669 C C . ALA A 1 88 ? -8.230 -2.688 6.401 1.00 85.12 88 ALA A C 1
ATOM 671 O O . ALA A 1 88 ? -7.572 -2.605 5.365 1.00 85.12 88 ALA A O 1
ATOM 672 N N . ILE A 1 89 ? -9.558 -2.818 6.392 1.00 88.62 89 ILE A N 1
ATOM 673 C CA . ILE A 1 89 ? -10.351 -3.023 5.172 1.00 88.62 89 ILE A CA 1
ATOM 674 C C . ILE A 1 89 ? -10.711 -1.705 4.491 1.00 88.62 89 ILE A C 1
ATOM 676 O O . ILE A 1 89 ? -10.689 -1.620 3.263 1.00 88.62 89 ILE A O 1
ATOM 680 N N . LEU A 1 90 ? -11.025 -0.671 5.269 1.00 87.62 90 LEU A N 1
ATOM 681 C CA . LEU A 1 90 ? -11.490 0.610 4.749 1.00 87.62 90 LEU A CA 1
ATOM 682 C C . LEU A 1 90 ? -10.551 1.266 3.710 1.00 87.62 90 LEU A C 1
ATOM 684 O O . LEU A 1 90 ? -11.065 1.801 2.727 1.00 87.62 90 LEU A O 1
ATOM 688 N N . PRO A 1 91 ? -9.208 1.195 3.830 1.00 87.56 91 PRO A N 1
ATOM 689 C CA . PRO A 1 91 ? -8.310 1.730 2.806 1.00 87.56 91 PRO A CA 1
ATOM 690 C C . PRO A 1 91 ? -8.121 0.813 1.583 1.00 87.56 91 PRO A C 1
ATOM 692 O O . PRO A 1 91 ? -7.478 1.214 0.612 1.00 87.56 91 PRO A O 1
ATOM 695 N N . ILE A 1 92 ? -8.656 -0.410 1.551 1.00 89.56 92 ILE A N 1
ATOM 696 C CA . ILE A 1 92 ? -8.419 -1.342 0.431 1.00 89.56 92 ILE A CA 1
ATOM 697 C C . ILE A 1 92 ? -8.964 -0.821 -0.915 1.00 89.56 92 ILE A C 1
ATOM 699 O O . ILE A 1 92 ? -8.228 -0.891 -1.904 1.00 89.56 92 ILE A O 1
ATOM 703 N N . PRO A 1 93 ? -10.194 -0.275 -1.022 1.00 91.50 93 PRO A N 1
ATOM 704 C CA . PRO A 1 93 ? -10.718 0.192 -2.308 1.00 91.50 93 PRO A CA 1
ATOM 705 C C . PRO A 1 93 ? -9.847 1.282 -2.945 1.00 91.50 93 PRO A C 1
ATOM 707 O O . PRO A 1 93 ? -9.530 1.224 -4.135 1.00 91.50 93 PRO A O 1
ATOM 710 N N . LEU A 1 94 ? -9.400 2.244 -2.135 1.00 90.19 94 LEU A N 1
ATOM 711 C CA . LEU A 1 94 ? -8.536 3.327 -2.590 1.00 90.19 94 LEU A CA 1
ATOM 712 C C . LEU A 1 94 ? -7.112 2.825 -2.895 1.00 90.19 94 LEU A C 1
ATOM 714 O O . LEU A 1 94 ? -6.518 3.269 -3.875 1.00 90.19 94 LEU A O 1
ATOM 718 N N . LEU A 1 95 ? -6.602 1.827 -2.163 1.00 91.25 95 LEU A N 1
ATOM 719 C CA . LEU A 1 95 ? -5.337 1.150 -2.478 1.00 91.25 95 LEU A CA 1
ATOM 720 C C . LEU A 1 95 ? -5.380 0.541 -3.882 1.00 91.25 95 LEU A C 1
ATOM 722 O O . LEU A 1 95 ? -4.454 0.760 -4.663 1.00 91.25 95 LEU A O 1
ATOM 726 N N . VAL A 1 96 ? -6.444 -0.195 -4.222 1.00 92.31 96 VAL A N 1
ATOM 727 C CA . VAL A 1 96 ? -6.594 -0.831 -5.544 1.00 92.31 96 VAL A CA 1
ATOM 728 C C . VAL A 1 96 ? -6.622 0.219 -6.653 1.00 92.31 96 VAL A C 1
ATOM 730 O O . VAL A 1 96 ? -5.931 0.064 -7.663 1.00 92.31 96 VAL A O 1
ATOM 733 N N . ALA A 1 97 ? -7.369 1.308 -6.450 1.00 91.69 97 ALA A N 1
ATOM 734 C CA . ALA A 1 97 ? -7.417 2.417 -7.395 1.00 91.69 97 ALA A CA 1
ATOM 735 C C . ALA A 1 97 ? -6.030 3.053 -7.585 1.00 91.69 97 ALA A C 1
ATOM 737 O O . ALA A 1 97 ? -5.563 3.174 -8.718 1.00 91.69 97 ALA A O 1
ATOM 738 N N . LEU A 1 98 ? -5.338 3.392 -6.491 1.00 88.56 98 LEU A N 1
ATOM 739 C CA . LEU A 1 98 ? -3.991 3.968 -6.524 1.00 88.56 98 LEU A CA 1
ATOM 740 C C . LEU A 1 98 ? -2.999 3.041 -7.226 1.00 88.56 98 LEU A C 1
ATOM 742 O O . LEU A 1 98 ? -2.287 3.482 -8.126 1.00 88.56 98 LEU A O 1
ATOM 746 N N . TYR A 1 99 ? -2.992 1.753 -6.881 1.00 89.88 99 TYR A N 1
ATOM 747 C CA . TYR A 1 99 ? -2.126 0.768 -7.523 1.00 89.88 99 TYR A CA 1
ATOM 748 C C . TYR A 1 99 ? -2.351 0.741 -9.034 1.00 89.88 99 TYR A C 1
ATOM 750 O O . TYR A 1 99 ? -1.391 0.762 -9.808 1.00 89.88 99 TYR A O 1
ATOM 758 N N . TRP A 1 100 ? -3.614 0.733 -9.466 1.00 90.06 100 TRP A N 1
ATOM 759 C CA . TRP A 1 100 ? -3.955 0.748 -10.882 1.00 90.06 100 TRP A CA 1
ATOM 760 C C . TRP A 1 100 ? -3.493 2.033 -11.577 1.00 90.06 100 TRP A C 1
ATOM 762 O O . TRP A 1 100 ? -2.874 1.951 -12.640 1.00 90.06 100 TRP A O 1
ATOM 772 N N . PHE A 1 101 ? -3.718 3.203 -10.969 1.00 87.12 101 PHE A N 1
ATOM 773 C CA . PHE A 1 101 ? -3.260 4.487 -11.502 1.00 87.12 101 PHE A CA 1
ATOM 774 C C . PHE A 1 101 ? -1.736 4.549 -11.626 1.00 87.12 101 PHE A C 1
ATOM 776 O O . PHE A 1 101 ? -1.233 4.879 -12.701 1.00 87.12 101 PHE A O 1
ATOM 783 N N . TYR A 1 102 ? -0.991 4.169 -10.585 1.00 83.50 102 TYR A N 1
ATOM 784 C CA . TYR A 1 102 ? 0.472 4.147 -10.625 1.00 83.50 102 TYR A CA 1
ATOM 785 C C . TYR A 1 102 ? 1.001 3.140 -11.648 1.00 83.50 102 TYR A C 1
ATOM 787 O O . TYR A 1 102 ? 1.874 3.474 -12.451 1.00 83.50 102 TYR A O 1
ATOM 795 N N . ALA A 1 103 ? 0.458 1.920 -11.671 1.00 83.94 103 ALA A N 1
ATOM 796 C CA . ALA A 1 103 ? 0.862 0.899 -12.632 1.00 83.94 103 ALA A CA 1
ATOM 797 C C . ALA A 1 103 ? 0.603 1.343 -14.079 1.00 83.94 103 ALA A C 1
ATOM 799 O O . ALA A 1 103 ? 1.445 1.139 -14.956 1.00 83.94 103 ALA A O 1
ATOM 800 N N . ARG A 1 104 ? -0.544 1.981 -14.335 1.00 84.56 104 ARG A N 1
ATOM 801 C CA . ARG A 1 104 ? -0.888 2.528 -15.650 1.00 84.56 104 ARG A CA 1
ATOM 802 C C . ARG A 1 104 ? 0.010 3.706 -16.025 1.00 84.56 104 ARG A C 1
ATOM 804 O O . ARG A 1 104 ? 0.530 3.715 -17.137 1.00 84.56 104 ARG A O 1
ATOM 811 N N . GLY A 1 105 ? 0.229 4.648 -15.110 1.00 78.56 105 GLY A N 1
ATOM 812 C CA . GLY A 1 105 ? 1.079 5.820 -15.329 1.00 78.56 105 GLY A CA 1
ATOM 813 C C . GLY A 1 105 ? 2.522 5.441 -15.665 1.00 78.56 105 GLY A C 1
ATOM 814 O O . GLY A 1 105 ? 3.082 5.948 -16.635 1.00 78.56 105 GLY A O 1
ATOM 815 N N . MET A 1 106 ? 3.098 4.471 -14.946 1.00 76.00 106 MET A N 1
ATOM 816 C CA . MET A 1 106 ? 4.443 3.965 -15.248 1.00 76.00 106 MET A CA 1
ATOM 817 C C . MET A 1 106 ? 4.539 3.345 -16.648 1.00 76.00 106 MET A C 1
ATOM 819 O O . MET A 1 106 ? 5.516 3.580 -17.352 1.00 76.00 106 MET A O 1
ATOM 823 N N . ARG A 1 107 ? 3.516 2.599 -17.086 1.00 76.94 107 ARG A N 1
ATOM 824 C CA . ARG A 1 107 ? 3.484 1.986 -18.427 1.00 76.94 107 ARG A CA 1
ATOM 825 C C . 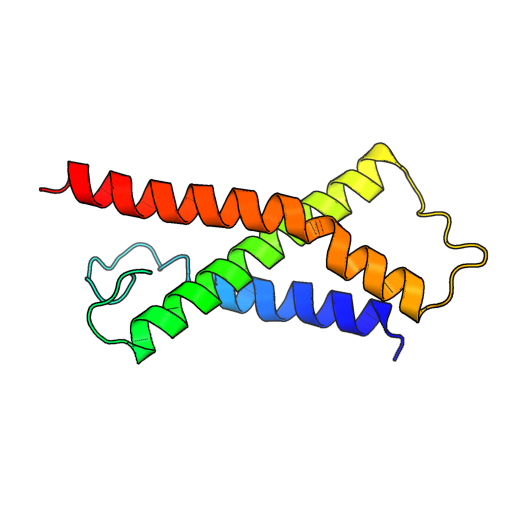ARG A 1 107 ? 3.235 2.988 -19.553 1.00 76.94 107 ARG A C 1
ATOM 827 O O . ARG A 1 107 ? 3.678 2.754 -20.672 1.00 76.94 107 ARG A O 1
ATOM 834 N N . MET A 1 108 ? 2.504 4.071 -19.287 1.00 71.56 108 MET A N 1
ATOM 835 C CA . MET A 1 108 ? 2.272 5.141 -20.264 1.00 71.56 108 MET A CA 1
ATOM 836 C C . MET A 1 108 ? 3.545 5.953 -20.509 1.00 71.56 108 MET A C 1
ATOM 838 O O . MET A 1 108 ? 3.906 6.158 -21.662 1.00 71.56 108 MET A O 1
ATOM 842 N N . ARG A 1 109 ? 4.288 6.296 -19.449 1.00 65.38 109 ARG A N 1
ATOM 843 C CA . ARG A 1 109 ? 5.579 6.995 -19.568 1.00 65.38 109 ARG A CA 1
ATOM 844 C C . ARG A 1 109 ? 6.619 6.199 -20.370 1.00 65.38 109 ARG A C 1
ATOM 846 O O . ARG A 1 109 ? 7.442 6.772 -21.077 1.00 65.38 109 ARG A O 1
ATOM 853 N N . ASP A 1 110 ? 6.551 4.871 -20.304 1.00 60.59 110 ASP A N 1
ATOM 854 C CA . ASP A 1 110 ? 7.391 3.980 -21.114 1.00 60.59 110 ASP A CA 1
ATOM 855 C C . ASP A 1 110 ? 7.037 4.017 -22.616 1.00 60.59 110 ASP A C 1
ATOM 857 O O . ASP A 1 110 ? 7.901 3.733 -23.439 1.00 60.59 110 ASP A O 1
ATOM 861 N N . ARG A 1 111 ? 5.806 4.386 -23.004 1.00 56.12 111 ARG A N 1
ATOM 862 C CA . ARG A 1 111 ? 5.432 4.547 -24.424 1.00 56.12 111 ARG A CA 1
ATOM 863 C C . ARG A 1 111 ? 5.872 5.880 -25.018 1.00 56.12 111 ARG A C 1
ATOM 865 O O . ARG A 1 111 ? 6.041 5.953 -26.223 1.00 56.12 111 ARG A O 1
ATOM 872 N N . GLU A 1 112 ? 6.023 6.911 -24.192 1.00 55.06 112 GLU A N 1
ATOM 873 C CA . GLU A 1 112 ? 6.430 8.258 -24.622 1.00 55.06 112 GLU A CA 1
ATOM 874 C C . GLU A 1 112 ? 7.958 8.438 -24.673 1.00 55.06 112 GLU A C 1
ATOM 876 O O . GLU A 1 112 ? 8.441 9.456 -25.155 1.00 55.06 112 GLU A O 1
ATOM 881 N N . SER A 1 113 ? 8.725 7.473 -24.151 1.00 49.97 113 SER A N 1
ATOM 882 C CA . SER A 1 113 ? 10.198 7.510 -24.102 1.00 49.97 113 SER A CA 1
ATOM 883 C C . SER A 1 113 ? 10.888 6.633 -25.159 1.00 49.97 113 SER A C 1
ATOM 885 O O . SER A 1 113 ? 12.113 6.499 -25.125 1.00 49.97 113 SER A O 1
ATOM 887 N N . ILE A 1 114 ? 10.111 6.051 -26.080 1.00 46.31 114 ILE A N 1
ATOM 888 C CA . ILE A 1 114 ? 10.556 5.329 -27.286 1.00 46.31 114 ILE A CA 1
ATOM 889 C C . ILE A 1 114 ? 10.222 6.200 -28.493 1.00 46.31 114 ILE A C 1
ATOM 891 O O . ILE A 1 114 ? 11.093 6.310 -29.382 1.00 46.31 114 ILE A O 1
#